Protein AF-A0A847XVJ3-F1 (afdb_monomer_lite)

Radius of gyration: 12.29 Å; chains: 1; bounding box: 30×24×34 Å

Foldseek 3Di:
DVVVCVVVDPQVVDEAEDCDPVSLLVCCVPVNLPGHYDPHDPVCPVVSVCCNVLVDPSNVVVPDDDD

Sequence (67 aa):
IINAISENVKLENVIWEAPLKSQQVWFIKHFGHNVNLGNISPDEVIPLESLRLGLRGDTFFQFLPKK

pLDDT: mean 94.64, std 5.23, range [69.69, 98.44]

Structure (mmCIF, N/CA/C/O backbone):
data_AF-A0A847XVJ3-F1
#
_entry.id   AF-A0A847XVJ3-F1
#
loop_
_atom_site.group_PDB
_atom_site.id
_atom_site.type_symbol
_atom_site.label_atom_id
_atom_site.label_alt_id
_atom_site.label_comp_id
_atom_site.label_asym_id
_atom_site.label_entity_id
_atom_site.label_seq_id
_atom_site.pdbx_PDB_ins_code
_atom_site.Cartn_x
_atom_site.Cartn_y
_atom_site.Cartn_z
_atom_site.occupancy
_atom_site.B_iso_or_equiv
_atom_site.auth_seq_id
_atom_site.auth_comp_id
_atom_site.auth_asym_id
_atom_site.auth_atom_id
_atom_site.pdbx_PDB_model_num
ATOM 1 N N . ILE A 1 1 ? -6.610 15.988 6.708 1.00 88.62 1 ILE A N 1
ATOM 2 C CA . ILE A 1 1 ? -7.679 15.521 5.787 1.00 88.62 1 ILE A CA 1
ATOM 3 C C . ILE A 1 1 ? -7.771 13.999 5.788 1.00 88.62 1 ILE A C 1
ATOM 5 O O . ILE A 1 1 ? -8.784 13.508 6.252 1.00 88.62 1 ILE A O 1
ATOM 9 N N . ILE A 1 2 ? -6.730 13.260 5.375 1.00 91.62 2 ILE A N 1
ATOM 10 C CA . ILE A 1 2 ? -6.746 11.779 5.373 1.00 91.62 2 ILE A CA 1
ATOM 11 C C . ILE A 1 2 ? -7.160 11.203 6.741 1.00 91.62 2 ILE A C 1
ATOM 13 O O . ILE A 1 2 ? -8.109 10.430 6.799 1.00 91.62 2 ILE A O 1
ATOM 17 N N . ASN A 1 3 ? -6.542 11.667 7.837 1.00 90.31 3 ASN A N 1
ATOM 18 C CA . ASN A 1 3 ? -6.907 11.225 9.192 1.00 90.31 3 ASN A CA 1
ATOM 19 C C . ASN A 1 3 ? -8.368 11.536 9.552 1.00 90.31 3 ASN A C 1
ATOM 21 O O . ASN A 1 3 ? -9.069 10.677 10.070 1.00 90.31 3 ASN A O 1
ATOM 25 N N . ALA A 1 4 ? -8.853 12.731 9.200 1.00 92.88 4 ALA A N 1
ATOM 26 C CA . ALA A 1 4 ? -10.235 13.125 9.469 1.00 92.88 4 ALA A CA 1
ATOM 27 C C . ALA A 1 4 ? -11.241 12.216 8.740 1.00 92.88 4 ALA A C 1
ATOM 29 O O . ALA A 1 4 ? -12.287 11.889 9.287 1.00 92.88 4 ALA A O 1
ATOM 30 N N . ILE A 1 5 ? -10.921 11.762 7.524 1.00 91.81 5 ILE A N 1
ATOM 31 C CA . ILE A 1 5 ? -11.758 10.793 6.803 1.00 91.81 5 ILE A CA 1
ATOM 32 C C . ILE A 1 5 ? -11.720 9.432 7.511 1.00 91.81 5 ILE A C 1
ATOM 34 O O . ILE A 1 5 ? -12.779 8.866 7.770 1.00 91.81 5 ILE A O 1
ATOM 38 N N . SER A 1 6 ? -10.535 8.929 7.877 1.00 89.31 6 SER A N 1
ATOM 39 C CA . SER A 1 6 ? -10.405 7.634 8.569 1.00 89.31 6 SER A CA 1
ATOM 40 C C . SER A 1 6 ? -11.008 7.612 9.978 1.00 89.31 6 SER A C 1
ATOM 42 O O . SER A 1 6 ? -11.321 6.544 10.488 1.00 89.31 6 SER A O 1
ATOM 44 N N . GLU A 1 7 ? -11.174 8.774 10.612 1.00 93.50 7 GLU A N 1
ATOM 45 C CA . GLU A 1 7 ? -11.855 8.912 11.906 1.00 93.50 7 GLU A CA 1
ATOM 46 C C . GLU A 1 7 ? -13.384 8.851 11.773 1.00 93.50 7 GLU A C 1
ATOM 48 O O . GLU A 1 7 ? -14.064 8.457 12.717 1.00 93.50 7 GLU A O 1
ATOM 53 N N . ASN A 1 8 ? -13.932 9.217 10.609 1.00 95.88 8 ASN A N 1
ATOM 54 C CA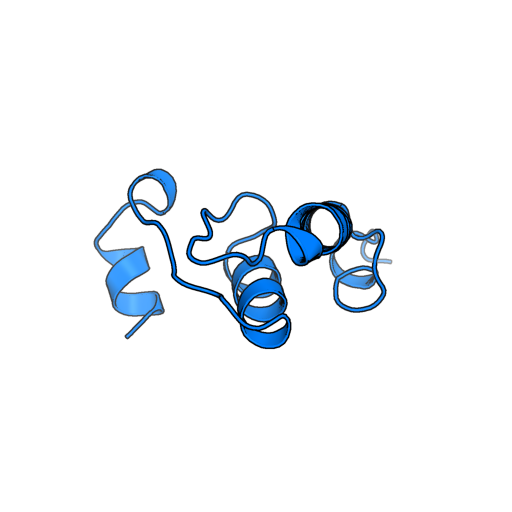 . ASN A 1 8 ? -15.379 9.288 10.375 1.00 95.88 8 ASN A CA 1
ATOM 55 C C . ASN A 1 8 ? -15.923 8.118 9.538 1.00 95.88 8 ASN A C 1
ATOM 57 O O . ASN A 1 8 ? -17.129 7.875 9.533 1.00 95.88 8 ASN A O 1
ATOM 61 N N . VAL A 1 9 ? -15.060 7.387 8.827 1.00 93.94 9 VAL A N 1
ATOM 62 C CA . VAL A 1 9 ? -15.430 6.253 7.972 1.00 93.94 9 VAL A CA 1
ATOM 63 C C . VAL A 1 9 ? -14.500 5.079 8.251 1.00 93.94 9 VAL A C 1
ATOM 65 O O . VAL A 1 9 ? -13.287 5.246 8.358 1.00 93.94 9 VAL A O 1
ATOM 68 N N . LYS A 1 10 ? -15.062 3.867 8.327 1.00 93.56 10 LYS A N 1
ATOM 69 C CA . LYS A 1 10 ? -14.264 2.647 8.484 1.00 93.56 10 LYS A CA 1
ATOM 70 C C . LYS A 1 10 ? -13.314 2.461 7.302 1.00 93.56 10 LYS A C 1
ATOM 72 O O . LYS A 1 10 ? -13.728 2.580 6.151 1.00 93.56 10 LYS A O 1
ATOM 77 N N . LEU A 1 11 ? -12.071 2.093 7.597 1.00 92.50 11 LEU A N 1
ATOM 78 C CA . LEU A 1 11 ? -11.014 1.891 6.603 1.00 92.50 11 LEU A CA 1
ATOM 79 C C . LEU A 1 11 ? -11.376 0.846 5.541 1.00 92.50 11 LEU A C 1
ATOM 81 O O . LEU A 1 11 ? -11.075 1.053 4.368 1.00 92.50 11 LEU A O 1
ATOM 85 N N . GLU A 1 12 ? -12.075 -0.228 5.923 1.00 94.56 12 GLU A N 1
ATOM 86 C CA . GLU A 1 12 ? -12.541 -1.257 4.984 1.00 94.56 12 GLU A CA 1
ATOM 87 C C . GLU A 1 12 ? -13.526 -0.737 3.921 1.00 94.56 12 GLU A C 1
ATOM 89 O O . GLU A 1 12 ? -13.642 -1.340 2.858 1.00 94.56 12 GLU A O 1
ATOM 94 N N . ASN A 1 13 ? -14.189 0.398 4.172 1.00 96.00 13 ASN A N 1
ATOM 95 C CA . ASN A 1 13 ? -15.186 0.995 3.279 1.00 96.00 13 ASN A CA 1
ATOM 96 C C . ASN A 1 13 ? -14.600 2.069 2.347 1.00 96.00 13 ASN A C 1
ATOM 98 O O . ASN A 1 13 ? -15.346 2.708 1.605 1.00 96.00 13 ASN A O 1
ATOM 102 N N . VAL A 1 14 ? -13.289 2.309 2.401 1.00 96.19 14 VAL A N 1
ATOM 103 C CA . VAL A 1 14 ? -12.611 3.345 1.613 1.00 96.19 14 VAL A CA 1
ATOM 104 C C . VAL A 1 14 ? -11.560 2.696 0.728 1.00 96.19 14 VAL A C 1
ATOM 106 O O . VAL A 1 14 ? -10.825 1.832 1.193 1.00 96.19 14 VAL A O 1
ATOM 109 N N . ILE A 1 15 ? -11.463 3.142 -0.526 1.00 97.75 15 ILE A N 1
ATOM 110 C CA . ILE A 1 15 ? -10.356 2.839 -1.440 1.00 97.75 15 ILE A CA 1
ATOM 111 C C . ILE A 1 15 ? -9.591 4.141 -1.679 1.00 97.75 15 ILE A C 1
ATOM 113 O O . ILE A 1 15 ? -10.186 5.140 -2.084 1.00 97.75 15 ILE A O 1
ATOM 117 N N . TRP A 1 16 ? -8.280 4.133 -1.437 1.00 97.69 16 TRP A N 1
ATOM 118 C CA . TRP A 1 16 ? -7.420 5.297 -1.657 1.00 97.69 16 TRP A CA 1
ATOM 119 C C . TRP A 1 16 ? -6.697 5.187 -2.995 1.00 97.69 16 TRP A C 1
ATOM 121 O O . TRP A 1 16 ? -6.018 4.193 -3.250 1.00 97.69 16 TRP A O 1
ATOM 131 N N . GLU A 1 17 ? -6.796 6.201 -3.849 1.00 97.94 17 GLU A N 1
ATOM 132 C CA . GLU A 1 17 ? -6.014 6.224 -5.086 1.00 97.94 17 GLU A CA 1
ATOM 133 C C . GLU A 1 17 ? -4.525 6.441 -4.785 1.00 97.94 17 GLU A C 1
ATOM 135 O O . GLU A 1 17 ? -4.138 7.416 -4.137 1.00 97.94 17 GLU A O 1
ATOM 140 N N . ALA A 1 18 ? -3.683 5.520 -5.256 1.00 98.12 18 ALA A N 1
ATOM 141 C CA . ALA A 1 18 ? -2.241 5.539 -5.027 1.00 98.12 18 ALA A CA 1
ATOM 142 C C . ALA A 1 18 ? -1.457 5.097 -6.282 1.00 98.12 18 ALA A C 1
ATOM 144 O O . ALA A 1 18 ? -0.735 4.095 -6.234 1.00 98.12 18 ALA A O 1
ATOM 145 N N . PRO A 1 19 ? -1.570 5.830 -7.408 1.00 98.00 19 PRO A N 1
ATOM 146 C CA . PRO A 1 19 ? -0.881 5.474 -8.651 1.00 98.00 19 PRO A CA 1
ATOM 147 C C . PRO A 1 19 ? 0.646 5.480 -8.538 1.00 98.00 19 PRO A C 1
ATOM 149 O O . PRO A 1 19 ? 1.319 4.801 -9.307 1.00 98.00 19 PRO A O 1
ATOM 152 N N . LEU A 1 20 ? 1.214 6.217 -7.577 1.00 98.00 20 LEU A N 1
ATOM 153 C CA . LEU A 1 20 ? 2.658 6.296 -7.369 1.00 98.00 20 LEU A CA 1
ATOM 154 C C . LEU A 1 20 ? 3.111 5.389 -6.220 1.00 98.00 20 LEU A C 1
ATOM 156 O O . LEU A 1 20 ? 2.511 5.380 -5.143 1.00 98.00 20 LEU A O 1
ATOM 160 N N . LYS A 1 21 ? 4.266 4.733 -6.389 1.00 97.25 21 LYS A N 1
ATOM 161 C CA . LYS A 1 21 ? 4.913 3.911 -5.347 1.00 97.25 21 LYS A CA 1
ATOM 162 C C . LYS A 1 21 ? 5.000 4.626 -3.991 1.00 97.25 21 LYS A C 1
ATOM 164 O O . LYS A 1 21 ? 4.731 4.026 -2.955 1.00 97.25 21 LYS A O 1
ATOM 169 N N . SER A 1 22 ? 5.371 5.908 -3.973 1.00 97.75 22 SER A N 1
ATOM 170 C CA . SER A 1 22 ? 5.508 6.681 -2.728 1.00 97.75 22 SER A CA 1
ATOM 171 C C . SER A 1 22 ? 4.194 6.784 -1.947 1.00 97.75 22 SER A C 1
ATOM 173 O O . SER A 1 22 ? 4.212 6.712 -0.719 1.00 97.75 22 SER A O 1
ATOM 175 N N . GLN A 1 23 ? 3.058 6.886 -2.643 1.00 98.12 23 GLN A N 1
ATOM 176 C CA . GLN A 1 23 ? 1.727 6.918 -2.036 1.00 98.12 23 GLN A CA 1
ATOM 177 C C . GLN A 1 23 ? 1.354 5.545 -1.471 1.00 98.12 23 GLN A C 1
ATOM 179 O O . GLN A 1 23 ? 0.893 5.461 -0.336 1.00 98.12 23 GLN A O 1
ATOM 184 N N . GLN A 1 24 ? 1.625 4.467 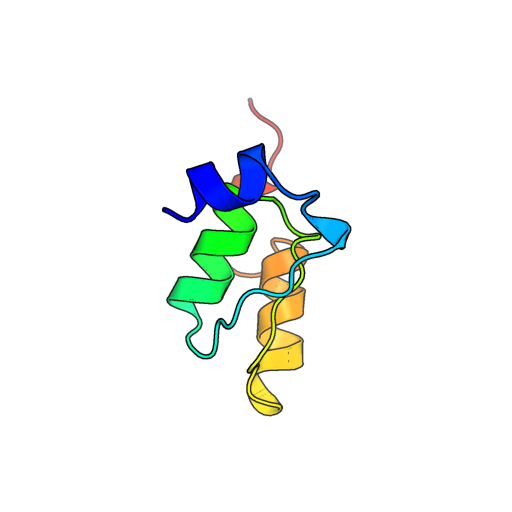-2.217 1.00 98.38 24 GLN A N 1
ATOM 185 C CA . GLN A 1 24 ? 1.394 3.091 -1.760 1.00 98.38 24 GLN A CA 1
ATOM 186 C C . GLN A 1 24 ? 2.165 2.803 -0.464 1.00 98.38 24 GLN A C 1
ATOM 188 O O . GLN A 1 24 ? 1.586 2.356 0.525 1.00 98.38 24 GLN A O 1
ATOM 193 N N . VAL A 1 25 ? 3.463 3.134 -0.445 1.00 97.75 25 VAL A N 1
ATOM 194 C CA . VAL A 1 25 ? 4.330 2.995 0.735 1.00 97.75 25 VAL A CA 1
ATOM 195 C C . VAL A 1 25 ? 3.787 3.804 1.909 1.00 97.75 25 VAL A C 1
ATOM 197 O O . VAL A 1 25 ? 3.767 3.304 3.032 1.00 97.75 25 VAL A O 1
ATOM 200 N N . TRP A 1 26 ? 3.350 5.043 1.669 1.00 97.44 26 TRP A N 1
ATOM 201 C CA . TRP A 1 26 ? 2.821 5.905 2.721 1.00 97.44 26 TRP A CA 1
ATOM 202 C C . TRP A 1 26 ? 1.551 5.321 3.345 1.00 97.44 26 TRP A C 1
ATOM 204 O O . TRP A 1 26 ? 1.490 5.183 4.564 1.00 97.44 26 TRP A O 1
ATOM 214 N N . PHE A 1 27 ? 0.577 4.898 2.533 1.00 97.69 27 PHE A N 1
ATOM 215 C CA . PHE A 1 27 ? -0.665 4.312 3.042 1.00 97.69 27 PHE A CA 1
ATOM 216 C C . PHE A 1 27 ? -0.430 2.985 3.774 1.00 97.69 27 PHE A C 1
ATOM 218 O O . PHE A 1 27 ? -1.029 2.771 4.824 1.00 97.69 27 PHE A O 1
ATOM 225 N N . ILE A 1 28 ? 0.473 2.127 3.284 1.00 97.00 28 ILE A N 1
ATOM 226 C CA . ILE A 1 28 ? 0.849 0.881 3.976 1.00 97.00 28 ILE A CA 1
ATOM 227 C C . ILE A 1 28 ? 1.517 1.183 5.325 1.00 97.00 28 ILE A C 1
ATOM 229 O O . ILE A 1 28 ? 1.231 0.526 6.327 1.00 97.00 28 ILE A O 1
ATOM 233 N N . LYS A 1 29 ? 2.382 2.201 5.384 1.00 95.50 29 LYS A N 1
ATOM 234 C CA . LYS A 1 29 ? 3.015 2.638 6.636 1.00 95.50 29 LYS A CA 1
ATOM 235 C C . LYS A 1 29 ? 2.014 3.212 7.630 1.00 95.50 29 LYS A C 1
ATOM 237 O O . LYS A 1 29 ? 2.124 2.947 8.822 1.00 95.50 29 LYS A O 1
ATOM 242 N N . HIS A 1 30 ? 1.059 3.988 7.130 1.00 94.94 30 HIS A N 1
ATOM 243 C CA . HIS A 1 30 ? 0.127 4.755 7.948 1.00 94.94 30 HIS A CA 1
ATOM 244 C C . HIS A 1 30 ? -1.062 3.927 8.449 1.00 94.94 30 HIS A C 1
ATOM 246 O O . HIS A 1 30 ? -1.430 4.034 9.614 1.00 94.94 30 HIS A O 1
ATOM 252 N N . PHE A 1 31 ? -1.640 3.077 7.597 1.00 95.19 31 PHE A N 1
ATOM 253 C CA . PHE A 1 31 ? -2.842 2.289 7.905 1.00 95.19 31 PHE A CA 1
ATOM 254 C C . PHE A 1 31 ? -2.598 0.780 8.018 1.00 95.19 31 PHE A C 1
ATOM 256 O O . PHE A 1 31 ? -3.495 0.036 8.410 1.00 95.19 31 PHE A O 1
ATOM 263 N N . GLY A 1 32 ? -1.392 0.316 7.694 1.00 94.94 32 GLY A N 1
ATOM 264 C CA . GLY A 1 32 ? -1.048 -1.100 7.658 1.00 94.94 32 GLY A CA 1
ATOM 265 C C . GLY A 1 32 ? -1.220 -1.726 6.275 1.00 94.94 32 GLY A C 1
ATOM 266 O O . GLY A 1 32 ? -1.814 -1.171 5.350 1.00 94.94 32 GLY A O 1
ATOM 267 N N . HIS A 1 33 ? -0.690 -2.936 6.132 1.00 95.69 33 HIS A N 1
ATOM 268 C CA . HIS A 1 33 ? -0.597 -3.644 4.854 1.00 95.69 33 HIS A CA 1
ATOM 269 C C . HIS A 1 33 ? -1.922 -4.145 4.280 1.00 95.69 33 HIS A C 1
ATOM 271 O O . HIS A 1 33 ? -1.921 -4.636 3.159 1.00 95.69 33 HIS A O 1
ATOM 277 N N . ASN A 1 34 ? -3.039 -4.010 4.997 1.00 95.94 34 ASN A N 1
ATOM 278 C CA . ASN A 1 34 ? -4.378 -4.368 4.513 1.00 95.94 34 ASN A CA 1
ATOM 279 C C . ASN A 1 34 ? -5.187 -3.153 4.025 1.00 95.94 34 ASN A C 1
ATOM 281 O O . ASN A 1 34 ? -6.373 -3.281 3.747 1.00 95.94 34 ASN A O 1
ATOM 285 N N . VAL A 1 35 ? -4.570 -1.971 3.902 1.00 97.44 35 VAL A N 1
ATOM 286 C CA . VAL A 1 35 ? -5.240 -0.786 3.345 1.00 97.44 35 VAL A CA 1
ATOM 287 C C . VAL A 1 35 ? -5.689 -1.025 1.899 1.00 97.44 35 VAL A C 1
ATOM 289 O O . VAL A 1 35 ? -4.914 -1.520 1.073 1.00 97.44 35 VAL A O 1
ATOM 292 N N . ASN A 1 36 ? -6.920 -0.642 1.567 1.00 98.06 36 ASN A N 1
ATOM 293 C CA . ASN A 1 36 ? -7.431 -0.741 0.203 1.00 98.06 36 ASN A CA 1
ATOM 294 C C . ASN A 1 36 ? -6.839 0.375 -0.669 1.00 98.06 36 ASN A C 1
ATOM 296 O O . ASN A 1 36 ? -6.967 1.559 -0.343 1.00 98.06 36 ASN A O 1
ATOM 300 N N . LEU A 1 37 ? -6.217 0.003 -1.789 1.00 98.44 37 LEU A N 1
ATOM 301 C CA . LEU A 1 37 ? -5.584 0.939 -2.720 1.00 98.44 37 LEU A CA 1
ATOM 302 C C . LEU A 1 37 ? -6.157 0.758 -4.125 1.00 98.44 37 LEU A C 1
ATOM 304 O O . LEU A 1 37 ? -6.375 -0.370 -4.564 1.00 98.44 37 LEU A O 1
ATOM 308 N N . GLY A 1 38 ? -6.388 1.871 -4.812 1.00 98.12 38 GLY A N 1
ATOM 309 C CA . GLY A 1 38 ? -6.896 1.937 -6.178 1.00 98.12 38 GLY A CA 1
ATOM 310 C C . GLY A 1 38 ? -5.942 2.682 -7.110 1.00 98.12 38 GLY A C 1
ATOM 311 O O . GLY A 1 38 ? -4.948 3.262 -6.671 1.00 98.12 38 GLY A O 1
ATOM 312 N N . ASN A 1 39 ? -6.270 2.674 -8.404 1.00 98.12 39 ASN A N 1
ATOM 313 C CA . ASN A 1 39 ? -5.462 3.283 -9.467 1.00 98.12 39 ASN A CA 1
ATOM 314 C C . ASN A 1 39 ? -4.020 2.733 -9.528 1.00 98.12 39 ASN A C 1
ATOM 316 O O . ASN A 1 39 ? -3.073 3.459 -9.811 1.00 98.12 39 ASN A O 1
ATOM 320 N N . ILE A 1 40 ? -3.851 1.445 -9.212 1.00 98.12 40 ILE A N 1
ATOM 321 C CA . ILE A 1 40 ? -2.560 0.756 -9.270 1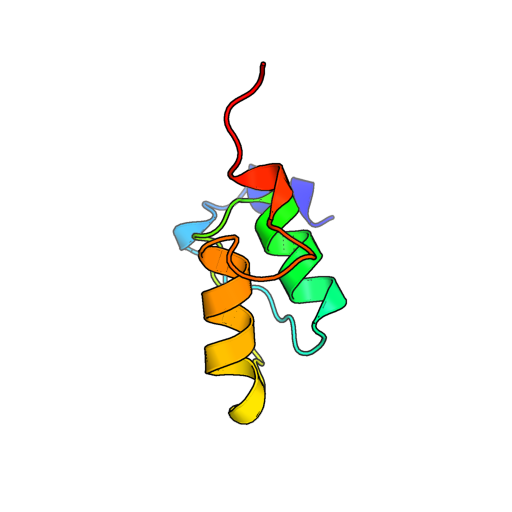.00 98.12 40 ILE A CA 1
ATOM 322 C C . ILE A 1 40 ? -2.294 0.335 -10.712 1.00 98.12 40 ILE A C 1
ATOM 324 O O . ILE A 1 40 ? -3.131 -0.327 -11.328 1.00 98.12 40 ILE A O 1
ATOM 328 N N . SER A 1 41 ? -1.125 0.703 -11.235 1.00 97.88 41 SER A N 1
ATOM 329 C CA . SER A 1 41 ? -0.706 0.265 -12.565 1.00 97.88 41 SER A CA 1
ATOM 330 C C . SER A 1 41 ? -0.585 -1.266 -12.611 1.00 97.88 41 SER A C 1
ATOM 332 O O . SER A 1 41 ? -0.088 -1.850 -11.644 1.00 97.88 41 SER A O 1
ATOM 334 N N . PRO A 1 42 ? -1.002 -1.950 -13.694 1.00 97.81 42 PRO A N 1
ATOM 335 C CA . PRO A 1 42 ? -0.939 -3.412 -13.774 1.00 97.81 42 PRO A CA 1
ATOM 336 C C . PRO A 1 42 ? 0.458 -4.004 -13.519 1.00 97.81 42 PRO A C 1
ATOM 338 O O . PRO A 1 42 ? 0.581 -5.065 -12.911 1.00 97.81 42 PRO A O 1
ATOM 341 N N . ASP A 1 43 ? 1.514 -3.308 -13.936 1.00 97.88 43 ASP A N 1
ATOM 342 C CA . ASP A 1 43 ? 2.918 -3.666 -13.704 1.00 97.88 43 ASP A CA 1
ATOM 343 C C . ASP A 1 43 ? 3.372 -3.482 -12.245 1.00 97.88 43 ASP A C 1
ATOM 345 O O . ASP A 1 43 ? 4.312 -4.143 -11.804 1.00 97.88 43 ASP A O 1
ATOM 349 N N . GLU A 1 44 ? 2.663 -2.670 -11.458 1.00 97.81 44 GLU A N 1
ATOM 350 C CA . GLU A 1 44 ? 2.956 -2.428 -10.042 1.00 97.81 44 GLU A CA 1
ATOM 351 C C . GLU A 1 44 ? 2.215 -3.391 -9.096 1.00 97.81 44 GLU A C 1
ATOM 353 O O . GLU A 1 44 ? 2.427 -3.326 -7.888 1.00 97.81 44 GLU A O 1
ATOM 358 N N . VAL A 1 45 ? 1.405 -4.336 -9.593 1.00 97.62 45 VAL A N 1
ATOM 359 C CA . VAL A 1 45 ? 0.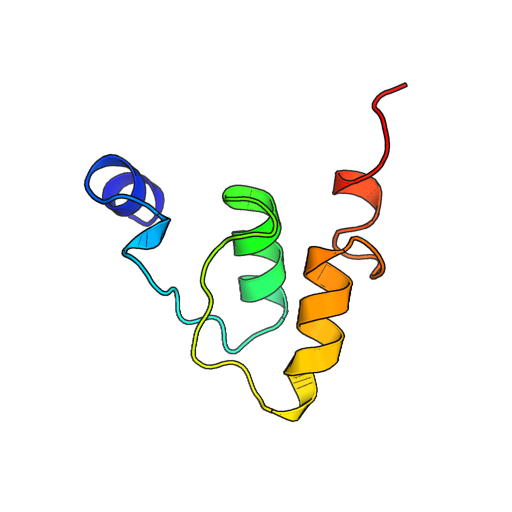659 -5.286 -8.739 1.00 97.62 45 VAL A CA 1
ATOM 360 C C . VAL A 1 45 ? 1.594 -6.170 -7.902 1.00 97.62 45 VAL A C 1
ATOM 362 O O . VAL A 1 45 ? 1.433 -6.265 -6.685 1.00 97.62 45 VAL A O 1
ATOM 365 N N . ILE A 1 46 ? 2.605 -6.787 -8.523 1.00 98.31 46 ILE A N 1
ATOM 366 C CA . ILE A 1 46 ? 3.598 -7.608 -7.805 1.00 98.31 46 ILE A CA 1
ATOM 367 C C . ILE A 1 46 ? 4.482 -6.743 -6.886 1.00 98.31 46 ILE A C 1
ATOM 369 O O . ILE A 1 46 ? 4.650 -7.094 -5.712 1.00 98.31 46 ILE A O 1
ATOM 373 N N . PRO A 1 47 ? 5.018 -5.592 -7.346 1.00 97.88 47 PRO A N 1
ATOM 374 C CA . PRO A 1 47 ? 5.696 -4.644 -6.468 1.00 97.88 47 PRO A CA 1
ATOM 375 C C . PRO A 1 47 ? 4.863 -4.199 -5.257 1.00 97.88 47 PRO A C 1
ATOM 377 O O . PRO A 1 47 ? 5.413 -4.106 -4.157 1.00 97.88 47 PRO A O 1
ATOM 380 N N . LEU A 1 48 ? 3.561 -3.964 -5.418 1.00 98.19 48 LEU A N 1
ATOM 381 C CA . LEU A 1 48 ? 2.665 -3.594 -4.327 1.00 98.19 48 LEU A CA 1
ATOM 382 C C . LEU A 1 48 ? 2.527 -4.727 -3.307 1.00 98.19 48 LEU A C 1
ATOM 384 O O . LEU A 1 48 ? 2.642 -4.481 -2.108 1.00 98.19 48 LEU A O 1
ATOM 388 N N . GLU A 1 49 ? 2.344 -5.967 -3.754 1.00 98.06 49 GLU A N 1
ATOM 389 C CA . GLU A 1 49 ? 2.255 -7.105 -2.835 1.00 98.06 49 GLU A CA 1
ATOM 390 C C . GLU A 1 49 ? 3.567 -7.309 -2.063 1.00 98.06 49 GLU A C 1
ATOM 392 O O . GLU A 1 49 ? 3.564 -7.524 -0.852 1.00 98.06 49 GLU A O 1
ATOM 397 N N . SER A 1 50 ? 4.717 -7.104 -2.715 1.00 98.00 50 SER A N 1
ATOM 398 C CA . SER A 1 50 ? 6.012 -7.134 -2.022 1.00 98.00 50 SER A CA 1
ATOM 399 C C . SER A 1 50 ? 6.140 -6.048 -0.941 1.00 98.00 50 SER A C 1
ATOM 401 O O . SER A 1 50 ? 6.764 -6.283 0.095 1.00 98.00 50 SER A O 1
ATOM 403 N N . LEU A 1 51 ? 5.516 -4.877 -1.139 1.00 97.44 51 LEU A N 1
ATOM 404 C CA . LEU A 1 51 ? 5.428 -3.836 -0.113 1.00 97.44 51 LEU A CA 1
ATOM 405 C C . LEU A 1 51 ? 4.518 -4.271 1.042 1.00 97.44 51 LEU A C 1
ATOM 407 O O . LEU A 1 51 ? 4.877 -4.052 2.201 1.00 97.44 51 LEU A O 1
ATOM 411 N N . ARG A 1 52 ? 3.376 -4.903 0.746 1.00 97.31 52 ARG A N 1
ATOM 412 C CA . ARG A 1 52 ? 2.432 -5.404 1.761 1.00 97.31 52 ARG A CA 1
ATOM 413 C C . ARG A 1 52 ? 3.031 -6.511 2.623 1.00 97.31 52 ARG A C 1
ATOM 415 O O . ARG A 1 52 ? 2.722 -6.570 3.804 1.00 97.31 52 ARG A O 1
ATOM 422 N N . LEU A 1 53 ? 3.919 -7.332 2.068 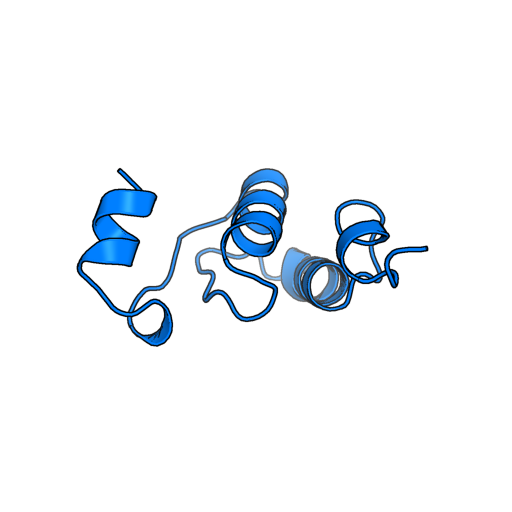1.00 96.19 53 LEU A N 1
ATOM 423 C CA . LEU A 1 53 ? 4.587 -8.423 2.786 1.00 96.19 53 LEU A CA 1
ATOM 424 C C . LEU A 1 53 ? 5.903 -8.012 3.469 1.00 96.19 53 LEU A C 1
ATOM 426 O O . LEU A 1 53 ? 6.560 -8.849 4.083 1.00 96.19 53 LEU A O 1
ATOM 430 N N . GLY A 1 54 ? 6.341 -6.756 3.332 1.00 95.62 54 GLY A N 1
ATOM 431 C CA . GLY A 1 54 ? 7.643 -6.321 3.854 1.00 95.62 54 GLY A CA 1
ATOM 432 C C . GLY A 1 54 ? 8.846 -6.912 3.106 1.00 95.62 54 GLY A C 1
ATOM 433 O O . GLY A 1 54 ? 9.968 -6.853 3.599 1.00 95.62 54 GLY A O 1
ATOM 434 N N . LEU A 1 55 ? 8.640 -7.468 1.911 1.00 96.25 55 LEU A N 1
ATOM 435 C CA . LEU A 1 55 ? 9.684 -8.084 1.081 1.00 96.25 55 LEU A CA 1
ATOM 436 C C . LEU A 1 55 ? 10.442 -7.066 0.218 1.00 96.25 55 LEU A C 1
ATOM 438 O O . LEU A 1 55 ? 11.399 -7.416 -0.471 1.00 96.25 55 LEU A O 1
ATOM 442 N N . ARG A 1 56 ? 10.031 -5.795 0.256 1.00 94.56 56 ARG A N 1
ATOM 443 C CA . ARG A 1 56 ? 10.689 -4.681 -0.429 1.00 94.56 56 ARG A CA 1
ATOM 444 C C . ARG A 1 56 ? 11.237 -3.691 0.594 1.00 94.56 56 ARG A C 1
ATOM 446 O O . ARG A 1 56 ? 10.614 -3.426 1.622 1.00 94.56 56 ARG A O 1
ATOM 453 N N . GLY A 1 57 ? 12.406 -3.121 0.295 1.00 94.44 57 GLY A N 1
ATOM 454 C CA . GLY A 1 57 ? 13.179 -2.305 1.240 1.00 94.44 57 GLY A CA 1
ATOM 455 C C . GLY A 1 57 ? 12.403 -1.150 1.884 1.00 94.44 57 GLY A C 1
ATOM 456 O O . GLY A 1 57 ? 12.665 -0.805 3.032 1.00 94.44 57 GLY A O 1
ATOM 457 N N . ASP A 1 58 ? 11.409 -0.589 1.190 1.00 96.12 58 ASP A N 1
ATOM 458 C CA . ASP A 1 58 ? 10.604 0.521 1.698 1.00 96.12 58 ASP A CA 1
ATOM 459 C C . ASP A 1 58 ? 9.784 0.161 2.950 1.00 96.12 58 ASP A C 1
ATOM 461 O O . ASP A 1 58 ? 9.575 1.033 3.798 1.00 96.12 58 ASP A O 1
ATOM 465 N N . THR A 1 59 ? 9.327 -1.089 3.077 1.00 94.81 59 THR A N 1
ATOM 466 C CA . THR A 1 59 ? 8.505 -1.584 4.199 1.00 94.81 59 THR A CA 1
ATOM 467 C C . THR A 1 59 ? 9.202 -2.664 5.029 1.00 94.81 59 THR A C 1
ATOM 469 O O . THR A 1 59 ? 8.674 -3.047 6.066 1.00 94.81 59 THR A O 1
ATOM 472 N N . PHE A 1 60 ? 10.413 -3.090 4.657 1.00 92.94 60 PHE A N 1
ATOM 473 C CA . PHE A 1 60 ? 11.175 -4.153 5.330 1.00 92.94 60 PHE A CA 1
ATOM 474 C C . PHE A 1 60 ? 11.243 -4.002 6.859 1.00 92.94 60 PHE A C 1
ATOM 476 O O . PHE A 1 60 ? 10.877 -4.908 7.603 1.00 92.94 60 PHE A O 1
ATOM 483 N N . PHE A 1 61 ? 11.631 -2.823 7.352 1.00 89.94 61 PHE A N 1
ATOM 484 C CA . PHE A 1 61 ? 11.762 -2.580 8.795 1.00 89.94 61 PHE A CA 1
ATOM 485 C C . PHE A 1 61 ? 10.428 -2.506 9.547 1.00 89.94 61 PHE A C 1
ATOM 487 O O . PHE A 1 61 ? 10.422 -2.590 10.771 1.00 89.94 61 PHE A O 1
ATOM 494 N N . GLN A 1 62 ? 9.304 -2.350 8.844 1.00 86.75 62 GLN A N 1
ATOM 495 C CA . GLN A 1 62 ? 7.983 -2.284 9.467 1.00 86.75 62 GLN A CA 1
ATOM 496 C C . GLN A 1 62 ? 7.503 -3.661 9.952 1.00 86.75 62 GLN A C 1
ATOM 498 O O . GLN A 1 62 ? 6.678 -3.730 10.859 1.00 86.75 62 GLN A O 1
ATOM 503 N N . PHE A 1 63 ? 8.045 -4.738 9.378 1.00 84.38 63 PHE A N 1
ATOM 504 C CA . PHE A 1 63 ? 7.684 -6.124 9.690 1.00 84.38 63 PHE A CA 1
ATOM 505 C C . PHE A 1 63 ? 8.698 -6.838 10.583 1.00 84.38 63 PHE A C 1
ATOM 507 O O . PHE A 1 63 ? 8.481 -7.987 10.965 1.00 84.38 63 PHE A O 1
ATOM 514 N N . LEU A 1 64 ? 9.804 -6.178 10.935 1.00 85.81 64 LEU A N 1
ATOM 515 C CA . LEU A 1 64 ? 10.768 -6.757 11.858 1.00 85.81 64 LEU A CA 1
ATOM 516 C C . LEU A 1 64 ? 10.273 -6.640 13.308 1.00 85.81 64 LEU A C 1
ATOM 518 O O . LEU A 1 64 ? 9.731 -5.597 13.690 1.00 85.81 64 LEU A O 1
ATOM 522 N N . PRO A 1 65 ? 10.497 -7.670 14.146 1.00 81.94 65 PRO A N 1
ATOM 523 C CA . PRO A 1 65 ? 10.243 -7.570 15.575 1.00 81.94 65 PRO A CA 1
ATOM 524 C C . PRO A 1 65 ? 11.056 -6.419 16.174 1.00 81.94 65 PRO A C 1
ATOM 526 O O . PRO A 1 65 ? 12.225 -6.221 15.826 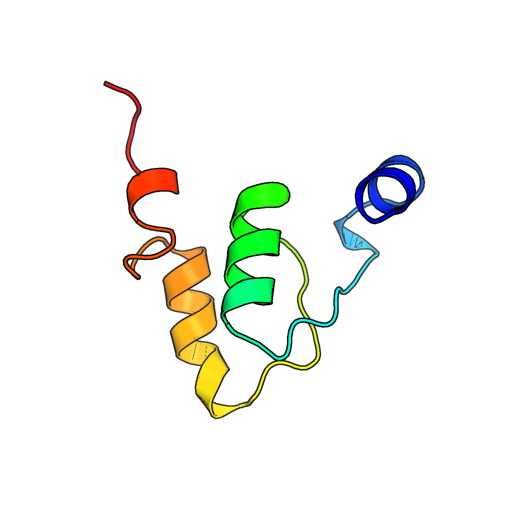1.00 81.94 65 PRO A O 1
ATOM 529 N N . LYS A 1 66 ? 10.452 -5.670 17.102 1.00 76.88 66 LYS A N 1
ATOM 530 C CA . LYS A 1 66 ? 11.213 -4.723 17.924 1.00 76.88 66 LYS A CA 1
ATOM 531 C C . LYS A 1 66 ? 12.192 -5.524 18.788 1.00 76.88 66 LYS A C 1
ATOM 533 O O . LYS A 1 66 ? 11.806 -6.554 19.336 1.00 76.88 66 LYS A O 1
ATOM 538 N N . LYS A 1 67 ? 13.447 -5.070 18.830 1.00 69.69 67 LYS A N 1
ATOM 539 C CA . LYS A 1 67 ? 14.481 -5.640 19.703 1.00 69.69 67 LYS A CA 1
ATOM 540 C C . LYS A 1 67 ? 14.106 -5.506 21.172 1.00 69.69 67 LYS A C 1
ATOM 542 O O . LYS A 1 67 ? 13.452 -4.490 21.503 1.00 69.69 67 LYS A O 1
#

Secondary structure (DSSP, 8-state):
-HHHHHHHS-GGG--EE--SHHHHHHHHHHH-TT--EES--GGGHHHHHHHHTT-STTTGGGSSPP-